Protein 1HFC (pdb70)

CATH classification: 3.40.390.10

Foldseek 3Di:
DADPDQEWEEEEPDDQPLDDPVLLVVLQVVLVVQLVQWFVHHYDYDHDDDTQEYEYEEAADDPDPDGHDAEDDDAKAQADGDPDRQLYIYGHSNYNEDCFDPPDDSSLVSNQRNLRSRPDAADPDVVASRHPDDDDDGDDHGDVVSSVVNCVPGNTD

Secondary structure (DSSP, 8-state):
---S-SEEEEEE----TTS-HHHHHHHHHHHHHHHHTTSS-EEEE-SSS--SEEEEEE-SS-SSS----SSSS--EEE--SSSTTTT-EEEETTSPPBSSSSS-BHHHHHHHHHHHHHT----S-TTSTT-SS----SS----HHHHHHHHHHH---

Sequence (157 aa):
PRWEQTHLTYRIENYTPDLPRADVDHAIEKAFQLWSNVTPLTFTKVSEGQADIMISFVRGDHRDNSPFDGPGGNLAHAFQPGPGIGGDAHFDEDERWTNNFREYNLHRVAAHELGHSLGLSHSTDIGALMYPSYTFSGDVQLAQDDIDGIQAIYGRS

B-factor: mean 12.62, std 9.84, range [0.64, 68.53]

Nearest PDB structures (foldseek):
  2j0t-assembly2_B  TM=1.002E+00  e=1.098E-33  Homo sapiens
  1cge-assembly1_A  TM=1.002E+00  e=1.953E-33  Homo sapiens
  1su3-assembly2_B  TM=1.001E+00  e=1.831E-32  Homo sapiens
  1cgl-assembly1_A  TM=1.000E+00  e=2.687E-31  Homo sapiens
  1fbl-assembly1_A-2  TM=9.991E-01  e=1.417E-30  Sus scrofa

GO terms:
  GO:0004175 endopeptidase activity (F, IDA)
  GO:0031334 positive regulation of protein-containing complex assembly (P, IDA)
  GO:0006508 proteolysis (P, IDA)
  GO:0004222 metalloendopeptidase activity (F, EXP)
  GO:0008270 zinc ion binding (F, TAS)
  GO:0004222 metalloendopeptidase activity (F, TAS)
  GO:0006508 proteolysis (P, TAS)
  GO:0005576 extracellular region (C, TAS)
  GO:0004252 serine-type endopeptidase activity (F, TAS)
  GO:0022617 extracellular matrix disassembly (P, TAS)
  GO:0030574 collagen catabolic process (P, TAS)
  GO:0004222 metalloendopeptidase activity (F, IDA)
  GO:0008233 peptidase activity (F, IDA)
  GO:0071492 cellular response to UV-A (P, IDA)

Structure (mmCIF, N/CA/C/O backbone):
data_1HFC
#
_entry.id   1HFC
#
_cell.length_a   109.210
_cell.length_b   44.570
_cell.length_c   36.280
_cell.angle_alpha   90.00
_cell.angle_beta   90.00
_cell.angle_gamma   90.00
#
_symmetry.space_group_name_H-M   'P 21 21 21'
#
loop_
_entity.id
_entity.type
_entity.pdbx_description
1 polymer 'FIBROBLAST COLLAGENASE'
2 non-polymer 'ZINC ION'
3 non-polymer 'CALCIUM ION'
4 non-polymer 'METHYLAMINO-PHENYLALANYL-LEUCYL-HYDROXAMIC ACID'
5 water water
#
loop_
_atom_site.group_PDB
_atom_site.id
_atom_site.type_symbol
_atom_site.label_atom_id
_atom_site.label_alt_id
_atom_site.label_comp_id
_atom_site.label_asym_id
_atom_site.label_entity_id
_atom_site.label_seq_id
_atom_site.pdbx_PDB_ins_code
_atom_site.Cartn_x
_atom_site.Cartn_y
_atom_site.Cartn_z
_atom_site.occupancy
_atom_site.B_iso_or_equiv
_atom_site.auth_seq_id
_atom_site.auth_comp_id
_atom_site.auth_asym_id
_atom_site.auth_atom_id
_atom_site.pdbx_PDB_model_num
ATOM 1 N N . PRO A 1 7 ? 6.000 20.001 34.620 1.00 26.18 107 PRO A N 1
ATOM 2 C CA . PRO A 1 7 ? 5.798 21.460 34.830 1.00 22.40 107 PRO A CA 1
ATOM 3 C C . PRO A 1 7 ? 5.285 22.015 33.504 1.00 18.88 107 PRO A C 1
ATOM 4 O O . PRO A 1 7 ? 5.754 21.632 32.425 1.00 18.84 107 PRO A O 1
ATOM 8 N N . ARG A 1 8 ? 4.269 22.880 33.624 1.00 12.86 108 ARG A N 1
ATOM 9 C CA . ARG A 1 8 ? 3.675 23.484 32.427 1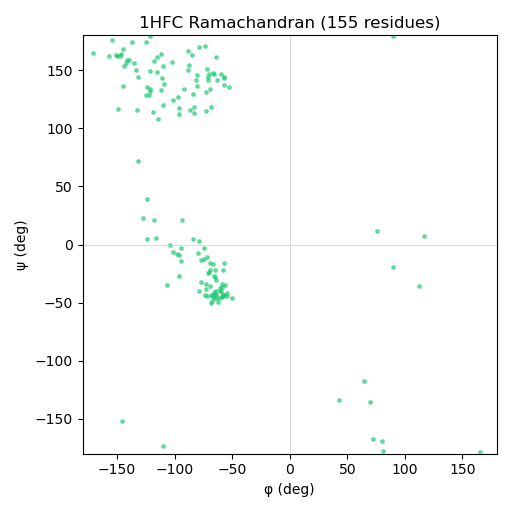.00 9.65 108 ARG A CA 1
ATOM 10 C C . ARG A 1 8 ? 3.013 24.785 32.889 1.00 9.28 108 ARG A C 1
ATOM 11 O O . ARG A 1 8 ? 2.762 25.050 34.085 1.00 12.36 108 ARG A O 1
ATOM 19 N N . TRP A 1 9 ? 2.774 25.607 31.899 1.00 6.50 109 TRP A N 1
ATOM 20 C CA . TRP A 1 9 ? 2.054 26.885 32.119 1.00 7.02 109 TRP A CA 1
ATOM 21 C C . TRP A 1 9 ? 0.511 26.528 32.172 1.00 9.59 109 TRP A C 1
ATOM 22 O O . TRP A 1 9 ? 0.066 25.755 31.315 1.00 11.12 109 TRP A O 1
ATOM 33 N N . GLU A 1 10 ? -0.119 27.163 33.149 1.00 14.74 110 GLU A N 1
ATOM 34 C CA . GLU A 1 10 ? -1.596 26.955 33.271 1.00 18.73 110 GLU A CA 1
ATOM 35 C C . GLU A 1 10 ? -2.303 27.793 32.203 1.00 19.45 110 GLU A C 1
ATOM 36 O O . GLU A 1 10 ? -3.361 27.351 31.710 1.00 22.43 110 GLU A O 1
ATOM 42 N N . GLN A 1 11 ? -1.805 28.948 31.805 1.00 16.69 111 GLN A N 1
ATOM 43 C CA . GLN A 1 11 ? -2.390 29.827 30.800 1.00 16.34 111 GLN A CA 1
ATOM 44 C C . GLN A 1 11 ? -1.930 29.505 29.393 1.00 15.16 111 GLN A C 1
ATOM 45 O O . GLN A 1 11 ? -0.774 28.999 29.333 1.00 16.67 111 GLN A O 1
ATOM 51 N N . THR A 1 12 ? -2.752 29.757 28.404 1.00 10.90 112 THR A N 1
ATOM 52 C CA . THR A 1 12 ? -2.339 29.457 27.012 1.00 13.27 112 THR A CA 1
ATOM 53 C C . THR A 1 12 ? -1.896 30.752 26.318 1.00 11.60 112 THR A C 1
ATOM 54 O O . THR A 1 12 ? -1.394 30.652 25.188 1.00 15.45 112 THR A O 1
ATOM 58 N N . HIS A 1 13 ? -2.067 31.891 26.959 1.00 9.52 113 HIS A N 1
ATOM 59 C CA . HIS A 1 13 ? -1.660 33.173 26.320 1.00 8.77 113 HIS A CA 1
ATOM 60 C C . HIS A 1 13 ? -0.530 33.686 27.182 1.00 9.78 113 HIS A C 1
ATOM 61 O O . HIS A 1 13 ? -0.787 34.095 28.316 1.00 9.31 113 HIS A O 1
ATOM 68 N N . LEU A 1 14 ? 0.699 33.611 26.641 1.00 7.24 114 LEU A N 1
ATOM 69 C CA . LEU A 1 14 ? 1.864 34.035 27.448 1.00 9.39 114 LEU A CA 1
ATOM 70 C C . LEU A 1 14 ? 2.573 35.244 26.885 1.00 5.96 114 LEU A C 1
ATOM 71 O O . LEU A 1 14 ? 2.422 35.505 25.689 1.00 7.54 114 LEU A O 1
ATOM 76 N N . THR A 1 15 ? 3.364 35.909 27.712 1.00 7.67 115 THR A N 1
ATOM 77 C CA . THR A 1 15 ? 4.134 37.057 27.222 1.00 6.10 115 THR A CA 1
ATOM 78 C C . THR A 1 15 ? 5.675 36.766 27.366 1.00 6.07 115 THR A C 1
ATOM 79 O O . THR A 1 15 ? 6.066 35.904 28.152 1.00 5.14 115 THR A O 1
ATOM 83 N N . TYR A 1 16 ? 6.322 37.542 26.533 1.00 5.57 116 TYR A N 1
ATOM 84 C CA . TYR A 1 16 ? 7.806 37.437 26.596 1.00 3.73 116 TYR A CA 1
ATOM 85 C C . TYR A 1 16 ? 8.400 38.815 26.430 1.00 8.21 116 TYR A C 1
ATOM 86 O O . TYR A 1 16 ? 7.731 39.674 25.825 1.00 7.03 116 TYR A O 1
ATOM 95 N N . ARG A 1 17 ? 9.628 38.980 26.879 1.00 5.83 117 ARG A N 1
ATOM 96 C CA . ARG A 1 17 ? 10.308 40.273 26.721 1.00 6.36 117 ARG A CA 1
ATOM 97 C C . ARG A 1 17 ? 11.819 40.006 26.467 1.00 7.87 117 ARG A C 1
ATOM 98 O O . ARG A 1 17 ? 12.297 39.089 27.184 1.00 5.24 117 ARG A O 1
ATOM 106 N N . ILE A 1 18 ? 12.321 40.733 25.529 1.00 7.61 118 ILE A N 1
ATOM 107 C CA . ILE A 1 18 ? 13.799 40.611 25.240 1.00 6.58 118 ILE A CA 1
ATOM 108 C C . ILE A 1 18 ? 14.325 41.745 26.047 1.00 7.46 118 ILE A C 1
ATOM 109 O O . ILE A 1 18 ? 14.144 42.950 25.736 1.00 9.03 118 ILE A O 1
ATOM 114 N N . GLU A 1 19 ? 15.083 41.416 27.116 1.00 6.96 119 GLU A N 1
ATOM 115 C CA . GLU A 1 19 ? 15.663 42.383 28.056 1.00 9.74 119 GLU A CA 1
ATOM 116 C C . GLU A 1 19 ? 16.807 43.161 27.483 1.00 10.94 119 GLU A C 1
ATOM 117 O O . GLU A 1 19 ? 17.001 44.385 27.746 1.00 13.98 119 GLU A O 1
ATOM 123 N N . ASN A 1 20 ? 17.654 42.514 26.692 1.00 10.97 120 ASN A N 1
ATOM 124 C CA . ASN A 1 20 ? 18.841 43.156 26.102 1.00 8.72 120 ASN A CA 1
ATOM 125 C C . ASN A 1 20 ? 19.190 42.398 24.834 1.00 8.78 120 ASN A C 1
ATOM 126 O O . ASN A 1 20 ? 18.583 41.365 24.525 1.00 11.11 120 ASN A O 1
ATOM 131 N N . TYR A 1 21 ? 20.231 42.981 24.162 1.00 8.92 121 TYR A N 1
ATOM 132 C CA . TYR A 1 21 ? 20.599 42.349 22.894 1.00 9.92 121 TYR A CA 1
ATOM 133 C C . TYR A 1 21 ? 22.098 42.124 22.676 1.00 15.74 121 TYR A C 1
ATOM 134 O O . TYR A 1 21 ? 22.855 42.967 23.193 1.00 20.49 121 TYR A O 1
ATOM 143 N N . THR A 1 22 ? 22.416 41.089 21.929 1.00 13.89 122 THR A N 1
ATOM 144 C CA . THR A 1 22 ? 23.867 40.885 21.672 1.00 10.29 122 THR A CA 1
ATOM 145 C C . THR A 1 22 ? 24.233 41.841 20.533 1.00 15.49 122 THR A C 1
ATOM 146 O O . THR A 1 22 ? 23.436 41.982 19.586 1.00 14.22 122 THR A O 1
ATOM 150 N N . PRO A 1 23 ? 25.410 42.431 20.623 1.00 15.29 123 PRO A N 1
ATOM 151 C CA . PRO A 1 23 ? 25.849 43.357 19.558 1.00 13.80 123 PRO A CA 1
ATOM 152 C C . PRO A 1 23 ? 26.262 42.621 18.318 1.00 13.87 123 PRO A C 1
ATOM 153 O O . PRO A 1 23 ? 26.611 43.264 17.316 1.00 17.05 123 PRO A O 1
ATOM 157 N N . ASP A 1 24 ? 26.268 41.274 18.275 1.00 10.55 124 ASP A N 1
ATOM 158 C CA . ASP A 1 24 ? 26.703 40.493 17.124 1.00 10.49 124 ASP A CA 1
ATOM 159 C C . ASP A 1 24 ? 25.781 40.577 15.914 1.00 11.72 124 ASP A C 1
ATOM 160 O O . ASP A 1 24 ? 26.208 40.257 14.784 1.00 12.22 124 ASP A O 1
ATOM 165 N N . LEU A 1 25 ? 24.544 40.931 16.151 1.00 10.27 125 LEU A N 1
ATOM 166 C CA . LEU A 1 25 ? 23.537 41.008 15.102 1.00 11.89 125 LEU A CA 1
ATOM 167 C C . LEU A 1 25 ? 22.727 42.297 15.254 1.00 13.09 125 LEU A C 1
ATOM 168 O O . LEU A 1 25 ? 22.624 42.798 16.388 1.00 13.90 125 LEU A O 1
ATOM 173 N N . PRO A 1 26 ? 22.106 42.799 14.193 1.00 14.10 126 PRO A N 1
ATOM 174 C CA . PRO A 1 26 ? 21.271 44.014 14.260 1.00 13.96 126 PRO A CA 1
ATOM 175 C C . PRO A 1 26 ? 20.064 43.620 15.134 1.00 14.06 126 PRO A C 1
ATOM 176 O O . PRO A 1 26 ? 19.645 42.427 15.128 1.00 14.16 126 PRO A O 1
ATOM 180 N N . ARG A 1 27 ? 19.520 44.522 15.881 1.00 12.78 127 ARG A N 1
ATOM 181 C CA . ARG A 1 27 ? 18.367 44.304 16.770 1.00 13.72 127 ARG A CA 1
ATOM 182 C C . ARG A 1 27 ? 17.230 43.614 16.058 1.00 13.24 127 ARG A C 1
ATOM 183 O O . ARG A 1 27 ? 16.667 42.621 16.624 1.00 13.62 127 ARG A O 1
ATOM 191 N N . ALA A 1 28 ? 16.884 44.068 14.851 1.00 12.71 128 ALA A N 1
ATOM 192 C CA . ALA A 1 28 ? 15.807 43.403 14.119 1.00 13.01 128 ALA A CA 1
ATOM 193 C C . ALA A 1 28 ? 16.045 41.904 13.912 1.00 12.69 128 ALA A C 1
ATOM 194 O O . ALA A 1 28 ? 15.067 41.106 13.916 1.00 15.92 128 ALA A O 1
ATOM 196 N N . ASP A 1 29 ? 17.296 41.485 13.709 1.00 11.01 129 ASP A N 1
ATOM 197 C CA . ASP A 1 29 ? 17.640 40.066 13.497 1.00 11.24 129 ASP A CA 1
ATOM 198 C C . ASP A 1 29 ? 17.432 39.256 14.795 1.00 9.00 129 ASP A C 1
ATOM 199 O O . ASP A 1 29 ? 16.976 38.097 14.654 1.00 10.63 129 ASP A O 1
ATOM 204 N N . VAL A 1 30 ? 17.712 39.874 15.910 1.00 8.10 130 VAL A N 1
ATOM 205 C CA . VAL A 1 30 ? 17.497 39.206 17.214 1.00 6.69 130 VAL A CA 1
ATOM 206 C C . VAL A 1 30 ? 15.972 39.064 17.406 1.00 6.98 130 VAL A C 1
ATOM 207 O O . VAL A 1 30 ? 15.536 37.968 17.741 1.00 8.47 130 VAL A O 1
ATOM 211 N N . ASP A 1 31 ? 15.276 40.191 17.208 1.00 7.54 131 ASP A N 1
ATOM 212 C CA . ASP A 1 31 ? 13.805 40.058 17.400 1.00 7.88 131 ASP A CA 1
ATOM 213 C C . ASP A 1 31 ? 13.234 38.991 16.485 1.00 9.06 131 ASP A C 1
ATOM 214 O O . ASP A 1 31 ? 12.358 38.212 16.920 1.00 9.42 131 ASP A O 1
ATOM 219 N N . HIS A 1 32 ? 13.658 38.961 15.225 1.00 7.71 132 HIS A N 1
ATOM 220 C CA . HIS A 1 32 ? 13.138 37.996 14.254 1.00 11.30 132 HIS A CA 1
ATOM 221 C C . HIS A 1 32 ? 13.400 36.555 14.614 1.00 10.02 132 HIS A C 1
ATOM 222 O O . HIS A 1 32 ? 12.541 35.632 14.590 1.00 11.21 132 HIS A O 1
ATOM 229 N N . ALA A 1 33 ? 14.647 36.337 15.014 1.00 9.02 133 ALA A N 1
ATOM 230 C CA . ALA A 1 33 ? 15.060 34.988 15.437 1.00 8.34 133 ALA A CA 1
ATOM 231 C C . ALA A 1 33 ? 14.214 34.498 16.628 1.00 6.23 133 ALA A C 1
ATOM 232 O O . ALA A 1 33 ? 13.896 33.297 16.639 1.00 7.12 133 ALA A O 1
ATOM 234 N N . ILE A 1 34 ? 13.925 35.375 17.551 1.00 7.62 134 ILE A N 1
ATOM 235 C CA . ILE A 1 34 ? 13.115 34.993 18.704 1.00 7.52 134 ILE A CA 1
ATOM 236 C C . ILE A 1 34 ? 11.617 34.806 18.389 1.00 7.84 134 ILE A C 1
ATOM 237 O O . ILE A 1 34 ? 11.030 33.822 18.802 1.00 6.10 134 ILE A O 1
ATOM 242 N N . GLU A 1 35 ? 11.157 35.770 17.609 1.00 7.13 135 GLU A N 1
ATOM 243 C CA . GLU A 1 35 ? 9.683 35.659 17.252 1.00 7.71 135 GLU A CA 1
ATOM 244 C C . GLU A 1 35 ? 9.525 34.399 16.429 1.00 7.80 135 GLU A C 1
ATOM 245 O O . GLU A 1 35 ? 8.521 33.661 16.680 1.00 10.60 135 GLU A O 1
ATOM 251 N N . LYS A 1 36 ? 10.410 34.065 15.448 1.00 5.41 136 LYS A N 1
ATOM 252 C CA . LYS A 1 36 ? 10.183 32.800 14.708 1.00 5.76 136 LYS A CA 1
ATOM 253 C C . LYS A 1 36 ? 10.305 31.538 15.524 1.00 7.38 136 LYS A C 1
ATOM 254 O O . LYS A 1 36 ? 9.713 30.518 15.208 1.00 8.92 136 LYS A O 1
ATOM 260 N N . ALA A 1 37 ? 11.120 31.588 16.584 1.00 6.80 137 ALA A N 1
ATOM 261 C CA . ALA A 1 37 ? 11.310 30.413 17.441 1.00 6.67 137 ALA A CA 1
ATOM 262 C C . ALA A 1 37 ? 9.979 30.186 18.159 1.00 7.80 137 ALA A C 1
ATOM 263 O O . ALA A 1 37 ? 9.503 29.042 18.313 1.00 7.28 137 ALA A O 1
ATOM 265 N N . PHE A 1 38 ? 9.352 31.230 18.648 1.00 6.72 138 PHE A N 1
ATOM 266 C CA . PHE A 1 38 ? 8.035 31.079 19.350 1.00 7.44 138 PHE A CA 1
ATOM 267 C C . PHE A 1 38 ? 6.999 30.562 18.332 1.00 7.18 138 PHE A C 1
ATOM 268 O O . PHE A 1 38 ? 6.207 29.711 18.797 1.00 9.43 138 PHE A O 1
ATOM 276 N N . GLN A 1 39 ? 7.101 31.105 17.111 1.00 7.64 139 GLN A N 1
ATOM 277 C CA . GLN A 1 39 ? 6.116 30.659 16.095 1.00 7.74 139 GLN A CA 1
ATOM 278 C C . GLN A 1 39 ? 6.174 29.189 15.861 1.00 8.89 139 GLN A C 1
ATOM 279 O O . GLN A 1 39 ? 5.144 28.547 15.608 1.00 11.88 139 GLN A O 1
ATOM 285 N N . LEU A 1 40 ? 7.349 28.551 15.932 1.00 6.98 140 LEU A N 1
ATOM 286 C CA . LEU A 1 40 ? 7.471 27.117 15.705 1.00 7.72 140 LEU A CA 1
ATOM 287 C C . LEU A 1 40 ? 6.583 26.337 16.676 1.00 9.61 140 LEU A C 1
ATOM 288 O O . LEU A 1 40 ? 5.915 25.381 16.281 1.00 9.23 140 LEU A O 1
ATOM 293 N N . TRP A 1 41 ? 6.595 26.738 17.917 1.00 7.23 141 TRP A N 1
ATOM 294 C CA . TRP A 1 41 ? 5.831 26.068 18.971 1.00 6.03 141 TRP A CA 1
ATOM 295 C C . TRP A 1 41 ? 4.356 26.483 18.907 1.00 7.20 141 TRP A C 1
ATOM 296 O O . TRP A 1 41 ? 3.559 25.547 19.196 1.00 9.61 141 TRP A O 1
ATOM 307 N N . SER A 1 42 ? 4.108 27.745 18.654 1.00 9.03 142 SER A N 1
ATOM 308 C CA . SER A 1 42 ? 2.652 28.078 18.596 1.00 11.00 142 SER A CA 1
ATOM 309 C C . SER A 1 42 ? 2.055 27.456 17.354 1.00 11.24 142 SER A C 1
ATOM 310 O O . SER A 1 42 ? 0.802 27.241 17.436 1.00 12.38 142 SER A O 1
ATOM 313 N N . ASN A 1 43 ? 2.682 27.115 16.247 1.00 9.40 143 ASN A N 1
ATOM 314 C CA . ASN A 1 43 ? 2.004 26.515 15.083 1.00 9.68 143 ASN A CA 1
ATOM 315 C C . ASN A 1 43 ? 1.443 25.142 15.456 1.00 11.70 143 ASN A C 1
ATOM 316 O O . ASN A 1 43 ? 0.499 24.783 14.689 1.00 15.26 143 ASN A O 1
ATOM 321 N N . VAL A 1 44 ? 1.815 24.362 16.432 1.00 8.20 144 VAL A N 1
ATOM 322 C CA . VAL A 1 44 ? 1.280 23.019 16.691 1.00 10.19 144 VAL A CA 1
ATOM 323 C C . VAL A 1 44 ? 0.534 22.895 18.024 1.00 8.25 144 VAL A C 1
ATOM 324 O O . VAL A 1 44 ? 0.205 21.729 18.311 1.00 10.79 144 VAL A O 1
ATOM 328 N N . THR A 1 45 ? 0.377 24.041 18.681 1.00 9.56 145 THR A N 1
ATOM 329 C CA . THR A 1 45 ? -0.354 23.941 19.981 1.00 9.78 145 THR A CA 1
ATOM 330 C C . THR A 1 45 ? -1.309 25.131 20.015 1.00 8.62 145 THR A C 1
ATOM 331 O O . THR A 1 45 ? -1.270 26.009 19.122 1.00 7.39 145 THR A O 1
ATOM 335 N N . PRO A 1 46 ? -2.137 25.131 21.051 1.00 8.06 146 PRO A N 1
ATOM 336 C CA . PRO A 1 46 ? -3.039 26.262 21.255 1.00 8.67 146 PRO A CA 1
ATOM 337 C C . PRO A 1 46 ? -2.352 27.475 21.885 1.00 12.35 146 PRO A C 1
ATOM 338 O O . PRO A 1 46 ? -2.993 28.502 22.169 1.00 13.13 146 PRO A O 1
ATOM 342 N N . LEU A 1 47 ? -1.035 27.467 22.140 1.00 9.12 147 LEU A N 1
ATOM 343 C CA . LEU A 1 47 ? -0.358 28.617 22.746 1.00 8.70 147 LEU A CA 1
ATOM 344 C C . LEU A 1 47 ? -0.242 29.833 21.854 1.00 5.81 147 LEU A C 1
ATOM 345 O O . LEU A 1 47 ? -0.072 29.772 20.628 1.00 10.71 147 LEU A O 1
ATOM 350 N N . THR A 1 48 ? -0.316 30.974 22.531 1.00 6.62 148 THR A N 1
ATOM 351 C CA . THR A 1 48 ? -0.156 32.256 21.782 1.00 9.85 148 THR A CA 1
ATOM 352 C C . THR A 1 48 ? 0.864 33.054 22.630 1.00 8.63 148 THR A C 1
ATOM 353 O O . THR A 1 48 ? 0.866 32.953 23.858 1.00 9.38 148 THR A O 1
ATOM 357 N N . PHE A 1 49 ? 1.674 33.760 21.883 1.00 9.88 149 PHE A N 1
ATOM 358 C CA . PHE A 1 49 ? 2.714 34.593 22.531 1.00 9.54 149 PHE A CA 1
ATOM 359 C C . PHE A 1 49 ? 2.669 36.075 22.161 1.00 11.28 149 PHE A C 1
ATOM 360 O O . PHE A 1 49 ? 2.574 36.351 20.967 1.00 15.10 149 PHE A O 1
ATOM 368 N N . THR A 1 50 ? 2.799 36.913 23.163 1.00 8.23 150 THR A N 1
ATOM 369 C CA . THR A 1 50 ? 2.777 38.364 22.967 1.00 8.61 150 THR A CA 1
ATOM 370 C C . THR A 1 50 ? 4.092 38.960 23.507 1.00 4.62 150 THR A C 1
ATOM 371 O O . THR A 1 50 ? 4.368 38.794 24.657 1.00 7.07 150 THR A O 1
ATOM 375 N N . LYS A 1 51 ? 4.717 39.735 22.674 1.00 6.31 151 LYS A N 1
ATOM 376 C CA . LYS A 1 51 ? 5.943 40.413 23.082 1.00 7.59 151 LYS A CA 1
ATOM 377 C C . LYS A 1 51 ? 5.589 41.703 23.809 1.00 9.24 151 LYS A C 1
ATOM 378 O O . LYS A 1 51 ? 4.718 42.457 23.252 1.00 11.92 151 LYS A O 1
ATOM 384 N N . VAL A 1 52 ? 6.121 41.964 24.954 1.00 5.43 152 VAL A N 1
ATOM 385 C CA . VAL A 1 52 ? 5.884 43.207 25.690 1.00 7.92 152 VAL A CA 1
ATOM 386 C C . VAL A 1 52 ? 7.246 43.901 25.725 1.00 11.89 152 VAL A C 1
ATOM 387 O O . VAL A 1 52 ? 8.316 43.284 25.742 1.00 13.98 152 VAL A O 1
ATOM 391 N N . SER A 1 53 ? 7.161 45.245 25.729 1.00 16.93 153 SER A N 1
ATOM 392 C CA . SER A 1 53 ? 8.367 46.091 25.753 1.00 19.80 153 SER A CA 1
ATOM 393 C C . SER A 1 53 ? 8.801 46.535 27.123 1.00 17.81 153 SER A C 1
ATOM 394 O O . SER A 1 53 ? 9.960 47.015 27.321 1.00 16.99 153 SER A O 1
ATOM 397 N N . GLU A 1 54 ? 7.948 46.381 28.118 1.00 14.98 154 GLU A N 1
ATOM 398 C CA . GLU A 1 54 ? 8.258 46.762 29.479 1.00 12.70 154 GLU A CA 1
ATOM 399 C C . GLU A 1 54 ? 7.523 45.900 30.468 1.00 13.44 154 GLU A C 1
ATOM 400 O O . GLU A 1 54 ? 6.584 45.229 30.018 1.00 15.26 154 GLU A O 1
ATOM 406 N N . GLY A 1 55 ? 7.978 45.928 31.690 1.00 11.14 155 GLY A N 1
ATOM 407 C CA . GLY A 1 55 ? 7.270 45.124 32.698 1.00 14.06 155 GLY A CA 1
ATOM 408 C C . GLY A 1 55 ? 7.842 43.721 32.786 1.00 11.06 155 GLY A C 1
ATOM 409 O O . GLY A 1 55 ? 8.815 43.390 32.036 1.00 14.40 155 GLY A O 1
ATOM 410 N N . GLN A 1 56 ? 7.286 42.939 33.648 1.00 11.49 156 GLN A N 1
ATOM 411 C CA . GLN A 1 56 ? 7.701 41.534 33.866 1.00 10.86 156 GLN A CA 1
ATOM 412 C C . GLN A 1 56 ? 6.845 40.710 32.957 1.00 12.20 156 GLN A C 1
ATOM 413 O O . GLN A 1 56 ? 5.604 40.841 32.850 1.00 11.15 156 GLN A O 1
ATOM 419 N N . ALA A 1 57 ? 7.384 39.774 32.220 1.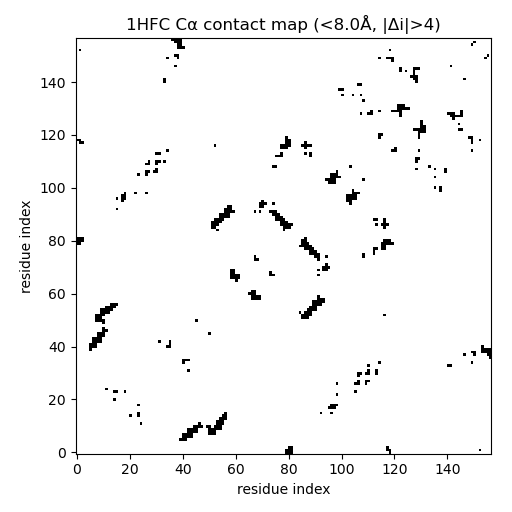00 6.70 157 ALA A N 1
ATOM 420 C CA . ALA A 1 57 ? 6.819 38.863 31.273 1.00 7.51 157 ALA A CA 1
ATOM 421 C C . ALA A 1 57 ? 6.899 37.441 31.805 1.00 8.56 157 ALA A C 1
ATOM 422 O O . ALA A 1 57 ? 7.698 37.184 32.732 1.00 10.00 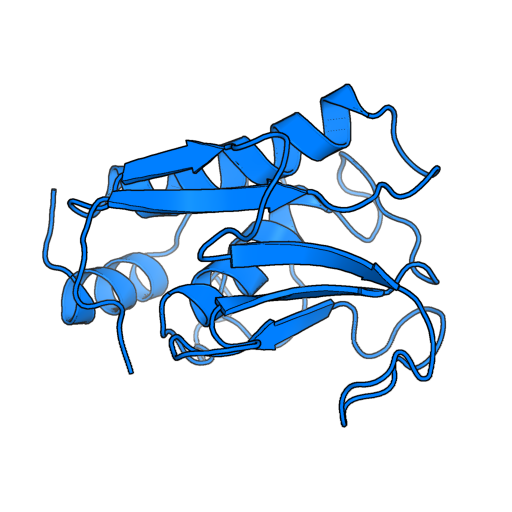157 ALA A O 1
ATOM 424 N N . ASP A 1 58 ? 6.133 36.553 31.204 1.00 4.69 158 ASP A N 1
ATOM 425 C CA . ASP A 1 58 ? 6.178 35.141 31.619 1.00 6.91 158 ASP A CA 1
ATOM 426 C C . ASP A 1 58 ? 7.603 34.614 31.264 1.00 8.04 158 ASP A C 1
ATOM 427 O O . ASP A 1 58 ? 8.099 33.870 32.106 1.00 8.67 158 ASP A O 1
ATOM 432 N N . ILE A 1 59 ? 8.082 34.949 30.101 1.00 7.48 159 ILE A N 1
ATOM 433 C CA . ILE A 1 59 ? 9.412 34.467 29.630 1.00 4.86 159 ILE A CA 1
ATOM 434 C C . ILE A 1 59 ? 10.294 35.706 29.402 1.00 4.79 159 ILE A C 1
ATOM 435 O O . ILE A 1 59 ? 10.033 36.458 28.436 1.00 6.08 159 ILE A O 1
ATOM 440 N N . MET A 1 60 ? 11.359 35.806 30.246 1.00 6.15 160 MET A N 1
ATOM 441 C CA . MET A 1 60 ? 12.313 36.951 30.070 1.00 4.48 160 MET A CA 1
ATOM 442 C C . MET A 1 60 ? 13.576 36.437 29.337 1.00 4.56 160 MET A C 1
ATOM 443 O O . MET A 1 60 ? 14.082 35.412 29.815 1.00 6.64 160 MET A O 1
ATOM 448 N N . ILE A 1 61 ? 13.940 37.030 28.238 1.00 5.04 161 ILE A N 1
ATOM 449 C CA . ILE A 1 61 ? 15.157 36.525 27.542 1.00 5.24 161 ILE A CA 1
ATOM 450 C C . ILE A 1 61 ? 16.252 37.567 27.710 1.00 7.63 161 ILE A C 1
ATOM 451 O O . ILE A 1 61 ? 16.030 38.792 27.556 1.00 6.92 161 ILE A O 1
ATOM 456 N N . SER A 1 62 ? 17.489 37.103 27.980 1.00 6.25 162 SER A N 1
ATOM 457 C CA . SER A 1 62 ? 18.620 38.068 28.096 1.00 7.46 162 SER A CA 1
ATOM 458 C C . SER A 1 62 ? 19.889 37.399 27.605 1.00 5.77 162 SER A C 1
ATOM 459 O O . SER A 1 62 ? 19.949 36.143 27.466 1.00 5.79 162 SER A O 1
ATOM 462 N N . PHE A 1 63 ? 20.881 38.199 27.300 1.00 5.47 163 PHE A N 1
ATOM 463 C CA . PHE A 1 63 ? 22.221 37.821 26.805 1.00 5.51 163 PHE A CA 1
ATOM 464 C C . PHE A 1 63 ? 23.115 38.168 28.007 1.00 6.34 163 PHE A C 1
ATOM 465 O O . PHE A 1 63 ? 23.155 39.362 28.400 1.00 8.74 163 PHE A O 1
ATOM 473 N N . VAL A 1 64 ? 23.810 37.221 28.570 1.00 4.48 164 VAL A N 1
ATOM 474 C CA . VAL A 1 64 ? 24.616 37.453 29.763 1.00 7.56 164 VAL A CA 1
ATOM 475 C C . VAL A 1 64 ? 25.870 36.611 29.687 1.00 6.20 164 VAL A C 1
ATOM 476 O O . VAL A 1 64 ? 25.906 35.689 28.880 1.00 7.18 164 VAL A O 1
ATOM 480 N N . ARG A 1 65 ? 26.811 36.889 30.565 1.00 7.34 165 ARG A N 1
ATOM 481 C CA . ARG A 1 65 ? 28.076 36.103 30.513 1.00 8.50 165 ARG A CA 1
ATOM 482 C C . ARG A 1 65 ? 28.502 35.804 31.943 1.00 7.81 165 ARG A C 1
ATOM 483 O O . ARG A 1 65 ? 28.102 36.408 32.926 1.00 9.33 165 ARG A O 1
ATOM 491 N N . GLY A 1 66 ? 29.304 34.774 31.949 1.00 5.91 166 GLY A N 1
ATOM 492 C CA . GLY A 1 66 ? 29.897 34.277 33.215 1.00 6.57 166 GLY A CA 1
ATOM 493 C C . GLY A 1 66 ? 28.999 34.195 34.388 1.00 8.30 166 GLY A C 1
ATOM 494 O O . GLY A 1 66 ? 27.881 33.636 34.142 1.00 7.23 166 GLY A O 1
ATOM 495 N N . ASP A 1 67 ? 29.193 34.585 35.620 1.00 6.51 167 ASP A N 1
ATOM 496 C CA . ASP A 1 67 ? 28.255 34.471 36.735 1.00 8.68 167 ASP A CA 1
ATOM 497 C C . ASP A 1 67 ? 27.354 35.685 36.592 1.00 7.57 167 ASP A C 1
ATOM 498 O O . ASP A 1 67 ? 27.680 36.864 36.613 1.00 10.06 167 ASP A O 1
ATOM 503 N N . HIS A 1 68 ? 26.061 35.360 36.383 1.00 7.66 168 HIS A N 1
ATOM 504 C CA . HIS A 1 68 ? 25.030 36.359 36.162 1.00 5.81 168 HIS A CA 1
ATOM 505 C C . HIS A 1 68 ? 23.863 36.291 37.125 1.00 11.81 168 HIS A C 1
ATOM 506 O O . HIS A 1 68 ? 22.718 36.451 36.660 1.00 13.98 168 HIS A O 1
ATOM 513 N N . ARG A 1 69 ? 24.157 36.028 38.357 1.00 12.42 169 ARG A N 1
ATOM 514 C CA . ARG A 1 69 ? 23.121 36.010 39.403 1.00 14.16 169 ARG A CA 1
ATOM 515 C C . ARG A 1 69 ? 22.213 34.834 39.448 1.00 15.51 169 ARG A C 1
ATOM 516 O O . ARG A 1 69 ? 21.210 34.940 40.187 1.00 22.20 169 ARG A O 1
ATOM 524 N N . ASP A 1 70 ? 22.406 33.744 38.782 1.00 9.71 170 ASP A N 1
ATOM 525 C CA . ASP A 1 70 ? 21.610 32.530 38.865 1.00 8.80 170 ASP A CA 1
ATOM 526 C C . ASP A 1 70 ? 22.638 31.440 39.284 1.00 8.84 170 ASP A C 1
ATOM 527 O O . ASP A 1 70 ? 23.835 31.813 39.464 1.00 8.55 170 ASP A O 1
ATOM 532 N N . ASN A 1 71 ? 22.214 30.251 39.455 1.00 8.22 171 ASN A N 1
ATOM 533 C CA . ASN A 1 71 ? 23.155 29.209 39.922 1.00 8.09 171 ASN A CA 1
ATOM 534 C C . ASN A 1 71 ? 23.785 28.425 38.816 1.00 8.17 171 ASN A C 1
ATOM 535 O O . ASN A 1 71 ? 24.245 27.278 39.058 1.00 11.73 171 ASN A O 1
ATOM 540 N N . SER A 1 72 ? 23.759 29.043 37.631 1.00 8.61 172 SER A N 1
ATOM 541 C CA . SER A 1 72 ? 24.370 28.377 36.490 1.00 8.84 172 SER A CA 1
ATOM 542 C C . SER A 1 72 ? 25.279 29.324 35.742 1.00 8.68 172 SER A C 1
ATOM 543 O O . SER A 1 72 ? 24.893 29.697 34.607 1.00 7.09 172 SER A O 1
ATOM 546 N N . PRO A 1 73 ? 26.423 29.675 36.300 1.00 7.07 173 PRO A N 1
ATOM 547 C CA . PRO A 1 73 ? 27.320 30.562 35.534 1.00 7.41 173 PRO A CA 1
ATOM 548 C C . PRO A 1 73 ? 27.712 30.008 34.160 1.00 6.45 173 PRO A C 1
ATOM 549 O O . PRO A 1 73 ? 27.877 28.777 34.015 1.00 7.34 173 PRO A O 1
ATOM 553 N N . PHE A 1 74 ? 27.825 30.936 33.226 1.00 5.83 174 PHE A N 1
ATOM 554 C CA . PHE A 1 74 ? 28.250 30.634 31.861 1.00 6.23 174 PHE A CA 1
ATOM 555 C C . PHE A 1 74 ? 29.780 30.367 31.997 1.00 9.47 174 PHE A C 1
ATOM 556 O O . PHE A 1 74 ?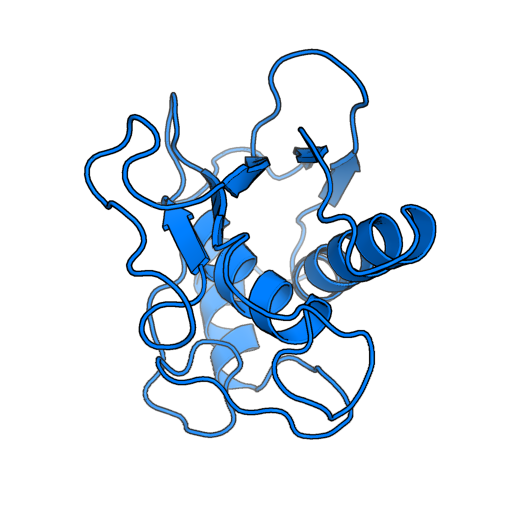 30.473 30.604 32.997 1.00 10.78 174 PHE A O 1
ATOM 564 N N . ASP A 1 75 ? 30.274 29.878 30.869 1.00 6.61 175 ASP A N 1
ATOM 565 C CA . ASP A 1 75 ? 31.682 29.364 30.766 1.00 8.36 175 ASP A CA 1
ATOM 566 C C . ASP A 1 75 ? 32.524 29.925 29.658 1.00 6.88 175 ASP A C 1
ATOM 567 O O . ASP A 1 75 ? 33.566 29.249 29.273 1.00 11.74 175 ASP A O 1
ATOM 572 N N . GLY A 1 76 ? 32.238 31.067 29.134 1.00 7.81 176 GLY A N 1
ATOM 573 C CA . GLY A 1 76 ? 33.056 31.675 28.044 1.00 9.06 176 GLY A CA 1
ATOM 574 C C . GLY A 1 76 ? 32.667 31.026 26.753 1.00 8.82 176 GLY A C 1
ATOM 575 O O . GLY A 1 76 ? 31.692 30.226 26.532 1.00 8.75 176 GLY A O 1
ATOM 576 N N . PRO A 1 77 ? 33.423 31.270 25.695 1.00 9.12 177 PRO A N 1
ATOM 577 C CA . PRO A 1 77 ? 33.182 30.731 24.338 1.00 8.76 177 PRO A CA 1
ATOM 578 C C . PRO A 1 77 ? 33.123 29.231 24.311 1.00 10.34 177 PRO A C 1
ATOM 579 O O . PRO A 1 77 ? 33.945 28.503 24.957 1.00 14.48 177 PRO A O 1
ATOM 583 N N . GLY A 1 78 ? 32.153 28.691 23.570 1.00 10.31 178 GLY A N 1
ATOM 584 C CA . GLY A 1 78 ? 31.920 27.248 23.435 1.00 10.75 178 GLY A CA 1
ATOM 585 C C . GLY A 1 78 ? 31.336 26.632 24.685 1.00 9.34 178 GLY A C 1
ATOM 586 O O . GLY A 1 78 ? 30.877 27.284 25.602 1.00 8.85 178 GLY A O 1
ATOM 587 N N . GLY A 1 79 ? 31.292 25.285 24.856 1.00 9.06 179 GLY A N 1
ATOM 588 C CA . GLY A 1 79 ? 30.721 24.652 26.027 1.00 9.75 179 GLY A CA 1
ATOM 589 C C . GLY A 1 79 ? 29.167 24.905 25.901 1.00 6.45 179 GLY A C 1
ATOM 590 O O . GLY A 1 79 ? 28.570 24.805 24.834 1.00 9.22 179 GLY A O 1
ATOM 591 N N . ASN A 1 80 ? 28.693 25.273 27.061 1.00 8.08 180 ASN A N 1
ATOM 592 C CA . ASN A 1 80 ? 27.238 25.537 27.166 1.00 8.52 180 ASN A CA 1
ATOM 593 C C . ASN A 1 80 ? 26.967 26.854 26.441 1.00 8.29 180 ASN A C 1
ATOM 594 O O . ASN A 1 80 ? 27.618 27.908 26.639 1.00 8.21 180 ASN A O 1
ATOM 599 N N . LEU A 1 81 ? 25.958 26.804 25.580 1.00 3.86 181 LEU A N 1
ATOM 600 C CA . LEU A 1 81 ? 25.639 28.027 24.858 1.00 3.66 181 LEU A CA 1
ATOM 601 C C . LEU A 1 81 ? 24.527 28.906 25.405 1.00 3.04 181 LEU A C 1
ATOM 602 O O . LEU A 1 81 ? 24.505 30.121 25.146 1.00 4.51 181 LEU A O 1
ATOM 607 N N . ALA A 1 82 ? 23.620 28.249 26.104 1.00 4.71 182 ALA A N 1
ATOM 608 C CA . ALA A 1 82 ? 22.415 28.961 26.647 1.00 3.87 182 ALA A CA 1
ATOM 609 C C . ALA A 1 82 ? 21.748 27.953 27.568 1.00 3.55 182 ALA A C 1
ATOM 610 O O . ALA A 1 82 ? 22.011 26.745 27.581 1.00 3.00 182 ALA A O 1
ATOM 612 N N . HIS A 1 83 ? 20.846 28.477 28.405 1.00 2.65 183 HIS A N 1
ATOM 613 C CA . HIS A 1 83 ? 20.047 27.596 29.314 1.00 1.90 183 HIS A CA 1
ATOM 614 C C . HIS A 1 83 ? 18.703 28.239 29.569 1.00 3.45 183 HIS A C 1
ATOM 615 O O . HIS A 1 83 ? 18.539 29.460 29.341 1.00 5.03 183 HIS A O 1
ATOM 622 N N . ALA A 1 84 ? 17.755 27.435 30.050 1.00 3.56 184 ALA A N 1
ATOM 623 C CA . ALA A 1 84 ? 16.401 28.051 30.290 1.00 1.33 184 ALA A CA 1
ATOM 624 C C . ALA A 1 84 ? 15.822 27.317 31.517 1.00 4.41 184 ALA A C 1
ATOM 625 O O . ALA A 1 84 ? 16.222 26.180 31.816 1.00 7.80 184 ALA A O 1
ATOM 627 N N . PHE A 1 85 ? 14.780 28.030 32.025 1.00 6.10 185 PHE A N 1
ATOM 628 C CA . PHE A 1 85 ? 14.153 27.415 33.238 1.00 4.65 185 PHE A CA 1
ATOM 629 C C . PHE A 1 85 ? 12.736 26.885 32.940 1.00 7.15 185 PHE A C 1
ATOM 630 O O . PHE A 1 85 ? 12.084 27.583 32.197 1.00 7.26 185 PHE A O 1
ATOM 638 N N . GLN A 1 86 ? 12.357 25.775 33.519 1.00 8.46 186 GLN A N 1
ATOM 639 C CA . GLN A 1 86 ? 11.004 25.207 33.289 1.00 8.56 186 GLN A CA 1
ATOM 640 C C . GLN A 1 86 ? 9.968 26.195 33.839 1.00 10.62 186 GLN A C 1
ATOM 641 O O . GLN A 1 86 ? 10.262 27.077 34.674 1.00 9.59 186 GLN A O 1
ATOM 647 N N . PRO A 1 87 ? 8.730 25.999 33.360 1.00 9.70 187 PRO A N 1
ATOM 648 C CA . PRO A 1 87 ? 7.667 26.915 33.826 1.00 10.73 187 PRO A CA 1
ATOM 649 C C . PRO A 1 87 ? 7.513 26.928 35.353 1.00 11.84 187 PRO A C 1
ATOM 650 O O . PRO A 1 87 ? 7.698 25.922 36.046 1.00 13.84 187 PRO A O 1
ATOM 654 N N . GLY A 1 88 ? 7.228 28.146 35.795 1.00 15.61 188 GLY A N 1
ATOM 655 C CA . GLY A 1 88 ? 7.077 28.347 37.247 1.00 17.08 188 GLY A CA 1
ATOM 656 C C . GLY A 1 88 ? 7.125 29.843 37.477 1.00 19.12 188 GLY A C 1
ATOM 657 O O . GLY A 1 88 ? 7.226 30.719 36.600 1.00 18.22 188 GLY A O 1
ATOM 658 N N . PRO A 1 89 ? 7.018 30.146 38.787 1.00 22.87 189 PRO A N 1
ATOM 659 C CA . PRO A 1 89 ? 7.057 31.576 39.189 1.00 22.78 189 PRO A CA 1
ATOM 660 C C . PRO A 1 89 ? 8.515 32.056 39.183 1.00 22.63 189 PRO A C 1
ATOM 661 O O . PRO A 1 89 ? 9.430 31.228 39.037 1.00 19.95 189 PRO A O 1
ATOM 665 N N . GLY A 1 90 ? 8.665 33.356 39.327 1.00 20.10 190 GLY A N 1
ATOM 666 C CA . GLY A 1 90 ? 9.995 33.989 39.369 1.00 18.46 190 GLY A CA 1
ATOM 667 C C . GLY A 1 90 ? 10.784 33.862 38.063 1.00 12.76 190 GLY A C 1
ATOM 668 O O . GLY A 1 90 ? 10.277 34.412 37.091 1.00 17.61 190 GLY A O 1
ATOM 669 N N . ILE A 1 91 ? 11.907 33.176 38.197 1.00 17.19 191 ILE A N 1
ATOM 670 C CA . ILE A 1 91 ? 12.751 33.002 36.999 1.00 13.32 191 ILE A CA 1
ATOM 671 C C . ILE A 1 91 ? 12.193 31.893 36.137 1.00 10.64 191 ILE A C 1
ATOM 672 O O . ILE A 1 91 ? 12.671 31.758 35.010 1.00 9.23 191 ILE A O 1
ATOM 677 N N . GLY A 1 92 ? 11.185 31.114 36.510 1.00 12.82 192 GLY A N 1
ATOM 678 C CA . GLY A 1 92 ? 10.635 30.042 35.662 1.00 9.23 192 GLY A CA 1
ATOM 679 C C . GLY A 1 92 ? 10.279 30.605 34.312 1.00 5.02 192 GLY A C 1
ATOM 680 O O . GLY A 1 92 ? 9.678 31.709 34.224 1.0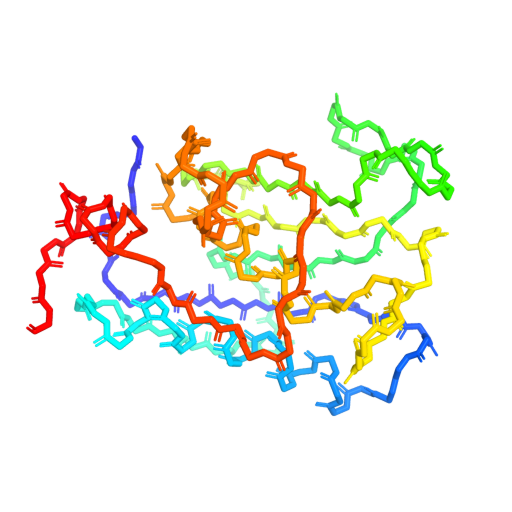0 9.86 192 GLY A O 1
ATOM 681 N N . GLY A 1 93 ? 10.651 29.868 33.244 1.00 5.92 193 GLY A N 1
ATOM 682 C CA . GLY A 1 93 ? 10.419 30.239 31.872 1.00 6.49 193 GLY A CA 1
ATOM 683 C C . GLY A 1 93 ? 11.569 31.082 31.252 1.00 5.89 193 GLY A C 1
ATOM 684 O O . GLY A 1 93 ? 11.538 31.197 30.026 1.00 6.46 193 GLY A O 1
ATOM 685 N N . ASP A 1 94 ? 12.400 31.696 32.040 1.00 5.24 194 ASP A N 1
ATOM 686 C CA . ASP A 1 94 ? 13.435 32.578 31.506 1.00 4.35 194 ASP A CA 1
ATOM 687 C C . ASP A 1 94 ? 14.481 31.833 30.664 1.00 4.43 194 ASP A C 1
ATOM 688 O O . ASP A 1 94 ? 14.761 30.669 30.964 1.00 6.64 194 ASP A O 1
ATOM 693 N N . ALA A 1 95 ? 14.983 32.475 29.691 1.00 4.79 195 ALA A N 1
ATOM 694 C CA . ALA A 1 95 ? 16.000 31.939 28.761 1.00 3.43 195 ALA A CA 1
ATOM 695 C C . ALA A 1 95 ? 17.210 32.891 28.766 1.00 2.89 195 ALA A C 1
ATOM 696 O O . ALA A 1 95 ? 17.048 34.080 28.535 1.00 4.57 195 ALA A O 1
ATOM 698 N N . HIS A 1 96 ? 18.398 32.336 28.978 1.00 3.56 196 HIS A N 1
ATOM 699 C CA . HIS A 1 96 ? 19.673 33.127 29.042 1.00 3.49 196 HIS A CA 1
ATOM 700 C C . HIS A 1 96 ? 20.564 32.555 27.963 1.00 1.42 196 HIS A C 1
ATOM 701 O O . HIS A 1 96 ? 20.759 31.365 27.801 1.00 3.63 196 HIS A O 1
ATOM 708 N N . PHE A 1 97 ? 21.143 33.436 27.164 1.00 5.10 197 PHE A N 1
ATOM 709 C CA . PHE A 1 97 ? 22.060 33.122 26.063 1.00 3.56 197 PHE A CA 1
ATOM 710 C C . PHE A 1 97 ? 23.443 33.645 26.476 1.00 3.07 197 PHE A C 1
ATOM 711 O O . PHE A 1 97 ? 23.554 34.768 26.926 1.00 3.36 197 PHE A O 1
ATOM 719 N N . ASP A 1 98 ? 24.474 32.766 26.292 1.00 4.92 198 ASP A N 1
ATOM 720 C CA . ASP A 1 98 ? 25.847 33.186 26.693 1.00 3.89 198 ASP A CA 1
ATOM 721 C C . ASP A 1 98 ? 26.372 34.235 25.682 1.00 4.59 198 ASP A C 1
ATOM 722 O O . ASP A 1 98 ? 26.585 33.917 24.496 1.00 5.53 198 ASP A O 1
ATOM 727 N N . GLU A 1 99 ? 26.570 35.451 26.190 1.00 4.87 199 GLU A N 1
ATOM 728 C CA . GLU A 1 99 ? 27.054 36.583 25.378 1.00 5.93 199 GLU A CA 1
ATOM 729 C C . GLU A 1 99 ? 28.490 36.403 24.872 1.00 10.13 199 GLU A C 1
ATOM 730 O O . GLU A 1 99 ? 28.871 37.076 23.913 1.00 10.30 199 GLU A O 1
ATOM 736 N N . ASP A 1 100 ? 29.211 35.507 25.457 1.00 5.49 200 ASP A N 1
ATOM 737 C CA . ASP A 1 100 ? 30.596 35.182 25.072 1.00 6.05 200 ASP A CA 1
ATOM 738 C C . ASP A 1 100 ? 30.579 34.393 23.787 1.00 10.19 200 ASP A C 1
ATOM 739 O O . ASP A 1 100 ? 31.660 34.129 23.206 1.00 11.27 200 ASP A O 1
ATOM 744 N N . GLU A 1 101 ? 29.473 33.873 23.273 1.00 5.89 201 GLU A N 1
ATOM 745 C CA . GLU A 1 101 ? 29.446 33.141 21.995 1.00 5.35 201 GLU A CA 1
ATOM 746 C C . GLU A 1 101 ? 29.319 34.110 20.840 1.00 6.63 201 GLU A C 1
ATOM 747 O O . GLU A 1 101 ? 28.934 35.248 21.086 1.00 8.35 201 GLU A O 1
ATOM 753 N N . ARG A 1 102 ? 29.629 33.655 19.651 1.00 4.79 202 ARG A N 1
ATOM 754 C CA . ARG A 1 102 ? 29.433 34.442 18.404 1.00 5.41 202 ARG A CA 1
ATOM 755 C C . ARG A 1 102 ? 28.078 33.908 17.946 1.00 7.73 202 ARG A C 1
ATOM 756 O O . ARG A 1 102 ? 27.770 32.737 17.664 1.00 7.22 202 ARG A O 1
ATOM 764 N N . TRP A 1 103 ? 27.105 34.793 17.895 1.00 7.72 203 TRP A N 1
ATOM 765 C CA . TRP A 1 103 ? 25.682 34.590 17.495 1.00 6.07 203 TRP A CA 1
ATOM 766 C C . TRP A 1 103 ? 25.530 34.994 16.042 1.00 5.72 203 TRP A C 1
ATOM 767 O O . TRP A 1 103 ? 25.901 36.130 15.675 1.00 9.45 203 TRP A O 1
ATOM 778 N N . THR A 1 104 ? 24.974 34.105 15.215 1.00 6.15 204 THR A N 1
ATOM 779 C CA . THR A 1 104 ? 24.794 34.372 13.806 1.00 5.86 204 THR A CA 1
ATOM 780 C C . THR A 1 104 ? 23.358 34.203 13.313 1.00 5.44 204 THR A C 1
ATOM 781 O O . THR A 1 104 ? 22.497 33.744 14.067 1.00 7.53 204 THR A O 1
ATOM 785 N N . ASN A 1 105 ? 23.222 34.574 12.046 1.00 6.60 205 ASN A N 1
ATOM 786 C CA . ASN A 1 105 ? 21.909 34.427 11.364 1.00 7.12 205 ASN A CA 1
ATOM 787 C C . ASN A 1 105 ? 22.130 33.453 10.218 1.00 8.78 205 ASN A C 1
ATOM 788 O O . ASN A 1 105 ? 21.245 33.531 9.323 1.00 11.45 205 ASN A O 1
ATOM 793 N N . ASN A 1 106 ? 23.165 32.618 10.226 1.00 7.89 206 ASN A N 1
ATOM 794 C CA . ASN A 1 106 ? 23.343 31.717 9.082 1.00 8.34 206 ASN A CA 1
ATOM 795 C C . ASN A 1 106 ? 23.917 30.399 9.531 1.00 7.40 206 ASN A C 1
ATOM 796 O O . ASN A 1 106 ? 23.751 30.072 10.705 1.00 8.59 206 ASN A O 1
ATOM 801 N N . PHE A 1 107 ? 24.652 29.714 8.669 1.00 6.21 207 PHE A N 1
ATOM 802 C CA . PHE A 1 107 ? 25.185 28.400 9.015 1.00 5.31 207 PHE A CA 1
ATOM 803 C C . PHE A 1 107 ? 26.412 28.374 9.936 1.00 8.12 207 PHE A C 1
ATOM 804 O O . PHE A 1 107 ? 26.782 27.329 10.474 1.00 11.00 207 PHE A O 1
ATOM 812 N N . ARG A 1 108 ? 27.021 29.579 10.083 1.00 7.43 208 ARG A N 1
ATOM 813 C CA . ARG A 1 108 ? 28.240 29.675 10.944 1.00 9.39 208 ARG A CA 1
ATOM 814 C C . ARG A 1 108 ? 27.831 29.504 12.391 1.00 7.62 208 ARG A C 1
ATOM 815 O O . ARG A 1 108 ? 26.724 29.920 12.825 1.00 8.29 208 ARG A O 1
ATOM 823 N N . GLU A 1 109 ? 28.645 28.864 13.199 1.00 8.47 209 GLU A N 1
ATOM 824 C CA . GLU A 1 109 ? 28.293 28.640 14.601 1.00 9.14 209 GLU A CA 1
ATOM 825 C C . GLU A 1 109 ? 28.300 29.948 15.364 1.00 9.46 209 GLU A C 1
ATOM 826 O O . GLU A 1 109 ? 29.251 30.737 15.263 1.00 8.00 209 GLU A O 1
ATOM 832 N N . TYR A 1 110 ? 27.325 30.285 16.185 1.00 4.90 210 TYR A N 1
ATOM 833 C CA . TYR A 1 110 ? 26.111 29.468 16.463 1.00 3.89 210 TYR A CA 1
ATOM 834 C C . TYR A 1 110 ? 24.888 30.347 16.079 1.00 4.79 210 TYR A C 1
ATOM 835 O O . TYR A 1 110 ? 24.755 31.500 16.393 1.00 4.76 210 TYR A O 1
ATOM 844 N N . ASN A 1 111 ? 24.000 29.687 15.352 1.00 4.74 211 ASN A N 1
ATOM 845 C CA . ASN A 1 111 ? 22.748 30.287 14.835 1.00 5.33 211 ASN A CA 1
ATOM 846 C C . ASN A 1 111 ? 21.795 30.586 16.043 1.00 4.41 211 ASN A C 1
ATOM 847 O O . ASN A 1 111 ? 21.370 29.649 16.770 1.00 5.28 211 ASN A O 1
ATOM 852 N N . LEU A 1 112 ? 21.488 31.849 16.215 1.00 5.11 212 LEU A N 1
ATOM 853 C CA . LEU A 1 112 ? 20.646 32.248 17.366 1.00 4.15 212 LEU A CA 1
ATOM 854 C C . LEU A 1 112 ? 19.259 31.633 17.250 1.00 4.62 212 LEU A C 1
ATOM 855 O O . LEU A 1 112 ? 18.756 31.164 18.285 1.00 6.65 212 LEU A O 1
ATOM 860 N N . HIS A 1 113 ? 18.697 31.734 16.046 1.00 4.89 213 HIS A N 1
ATOM 861 C CA . HIS A 1 113 ? 17.284 31.171 15.974 1.00 3.80 213 HIS A CA 1
ATOM 862 C C . HIS A 1 113 ? 17.246 29.726 16.372 1.00 5.19 213 HIS A C 1
ATOM 863 O O . HIS A 1 113 ? 16.347 29.232 17.117 1.00 5.48 213 HIS A O 1
ATOM 870 N N . ARG A 1 114 ? 18.207 28.931 15.893 1.00 4.53 214 ARG A N 1
ATOM 871 C CA . ARG A 1 114 ? 18.292 27.501 16.204 1.00 3.89 214 ARG A CA 1
ATOM 872 C C . ARG A 1 114 ? 18.414 27.262 17.686 1.00 1.74 214 ARG A C 1
ATOM 873 O O . ARG A 1 114 ? 17.772 26.375 18.275 1.00 5.58 214 ARG A O 1
ATOM 881 N N . VAL A 1 115 ? 19.246 27.962 18.437 1.00 1.98 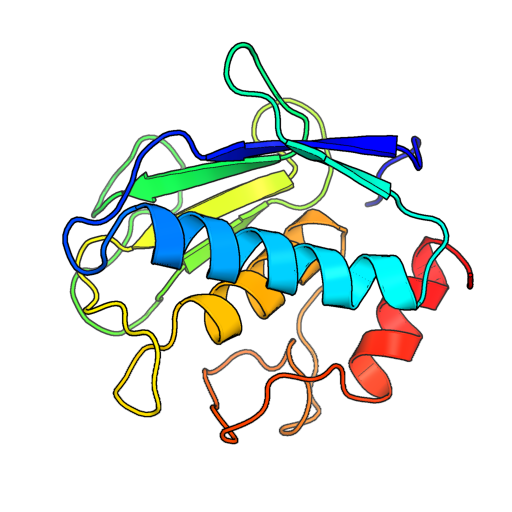215 VAL A N 1
ATOM 882 C CA . VAL A 1 115 ? 19.414 27.856 19.890 1.00 1.02 215 VAL A CA 1
ATOM 883 C C . VAL A 1 115 ? 18.090 28.375 20.602 1.00 3.53 215 VAL A C 1
ATOM 884 O O . VAL A 1 115 ? 17.785 27.665 21.596 1.00 2.57 215 VAL A O 1
ATOM 888 N N . ALA A 1 116 ? 17.590 29.506 20.084 1.00 5.02 216 ALA A N 1
ATOM 889 C CA . ALA A 1 116 ? 16.360 30.006 20.798 1.00 5.53 216 ALA A CA 1
ATOM 890 C C . ALA A 1 116 ? 15.258 28.962 20.711 1.00 5.59 216 ALA A C 1
ATOM 891 O O . ALA A 1 116 ? 14.533 28.789 21.687 1.00 4.34 216 ALA A O 1
ATOM 893 N N . ALA A 1 117 ? 15.122 28.272 19.602 1.00 4.06 217 ALA A N 1
ATOM 894 C CA . ALA A 1 117 ? 14.074 27.252 19.436 1.00 2.85 217 ALA A CA 1
ATOM 895 C C . ALA A 1 117 ? 14.237 26.137 20.463 1.00 6.34 217 ALA A C 1
ATOM 896 O O . ALA A 1 117 ? 13.262 25.732 21.065 1.00 5.77 217 ALA A O 1
ATOM 898 N N . HIS A 1 118 ? 15.453 25.713 20.745 1.00 3.17 218 HIS A N 1
ATOM 899 C CA . HIS A 1 118 ? 15.700 24.694 21.746 1.00 2.33 218 HIS A CA 1
ATOM 900 C C . HIS A 1 118 ? 15.462 25.289 23.169 1.00 1.81 218 HIS A C 1
ATOM 901 O O . HIS A 1 118 ? 14.704 24.633 23.951 1.00 4.54 218 HIS A O 1
ATOM 908 N N . GLU A 1 119 ? 15.923 26.491 23.526 1.00 1.85 219 GLU A N 1
ATOM 909 C CA . GLU A 1 119 ? 15.726 27.009 24.868 1.00 1.95 219 GLU A CA 1
ATOM 910 C C . GLU A 1 119 ? 14.199 27.251 25.129 1.00 1.11 219 GLU A C 1
ATOM 911 O O . GLU A 1 119 ? 13.821 26.976 26.297 1.00 3.70 219 GLU A O 1
ATOM 917 N N . LEU A 1 120 ? 13.507 27.781 24.124 1.00 3.45 220 LEU A N 1
ATOM 918 C CA . LEU A 1 120 ? 12.031 28.009 24.428 1.00 3.76 220 LEU A CA 1
ATOM 919 C C . LEU A 1 120 ? 11.376 26.674 24.630 1.00 7.55 220 LEU A C 1
ATOM 920 O O . LEU A 1 120 ? 10.295 26.675 25.323 1.00 5.11 220 LEU A O 1
ATOM 925 N N . GLY A 1 121 ? 11.821 25.567 24.081 1.00 5.15 221 GLY A N 1
ATOM 926 C CA . GLY A 1 121 ? 11.184 24.243 24.341 1.00 5.67 221 GLY A CA 1
ATOM 927 C C . GLY A 1 121 ? 11.287 24.052 25.822 1.00 7.11 221 GLY A C 1
ATOM 928 O O . GLY A 1 121 ? 10.316 23.655 26.485 1.00 6.47 221 GLY A O 1
ATOM 929 N N . HIS A 1 122 ? 12.416 24.330 26.499 1.00 2.83 222 HIS A N 1
ATOM 930 C CA . HIS A 1 122 ? 12.542 24.193 27.929 1.00 2.00 222 HIS A CA 1
ATOM 931 C C . HIS A 1 122 ? 11.594 25.168 28.655 1.00 4.02 222 HIS A C 1
ATOM 932 O O . HIS A 1 122 ? 11.020 24.754 29.684 1.00 4.84 222 HIS A O 1
ATOM 939 N N . SER A 1 123 ? 11.517 26.398 28.198 1.00 4.56 223 SER A N 1
ATOM 940 C CA . SER A 1 123 ? 10.636 27.396 28.824 1.00 4.26 223 SER A CA 1
ATOM 941 C C . SER A 1 123 ? 9.165 26.945 28.831 1.00 5.67 223 SER A C 1
ATOM 942 O O . SER A 1 123 ? 8.482 27.548 29.657 1.00 9.34 223 SER A O 1
ATOM 945 N N . LEU A 1 124 ? 8.879 26.041 27.940 1.00 4.58 224 LEU A N 1
ATOM 946 C CA . LEU A 1 124 ? 7.473 25.568 27.886 1.00 6.22 224 LEU A CA 1
ATOM 947 C C . LEU A 1 124 ? 7.329 24.279 28.641 1.00 8.87 224 LEU A C 1
ATOM 948 O O . LEU A 1 124 ? 6.132 23.867 28.752 1.00 9.60 224 LEU A O 1
ATOM 953 N N . GLY A 1 125 ? 8.370 23.649 29.084 1.00 5.53 225 GLY A N 1
ATOM 954 C CA . GLY A 1 125 ? 8.287 22.392 29.850 1.00 7.61 225 GLY A CA 1
ATOM 955 C C . GLY A 1 125 ? 8.881 21.160 29.277 1.00 6.94 225 GLY A C 1
ATOM 956 O O . GLY A 1 125 ? 8.731 20.065 29.877 1.00 9.29 225 GLY A O 1
ATOM 957 N N . LEU A 1 126 ? 9.609 21.246 28.141 1.00 8.25 226 LEU A N 1
ATOM 958 C CA . LEU A 1 126 ? 10.222 20.077 27.580 1.00 4.28 226 LEU A CA 1
ATOM 959 C C . LEU A 1 126 ? 11.632 19.795 28.173 1.00 6.23 226 LEU A C 1
ATOM 960 O O . LEU A 1 126 ? 12.272 20.771 28.596 1.00 6.25 226 LEU A O 1
ATOM 965 N N . SER A 1 127 ? 11.924 18.527 28.087 1.00 7.79 227 SER A N 1
ATOM 966 C CA . SER A 1 127 ? 13.278 18.100 28.542 1.00 11.24 227 SER A CA 1
ATOM 967 C C . SER A 1 127 ? 14.017 17.705 27.258 1.00 8.37 227 SER A C 1
ATOM 968 O O . SER A 1 127 ? 13.533 17.870 26.082 1.00 9.66 227 SER A O 1
ATOM 971 N N . HIS A 1 128 ? 15.203 17.163 27.447 1.00 8.44 228 HIS A N 1
ATOM 972 C CA . HIS A 1 128 ? 15.979 16.758 26.258 1.00 9.04 228 HIS A CA 1
ATOM 973 C C . HIS A 1 128 ? 15.505 15.542 25.504 1.00 9.02 228 HIS A C 1
ATOM 974 O O . HIS A 1 128 ? 14.916 14.647 26.139 1.00 11.52 228 HIS A O 1
ATOM 981 N N . SER A 1 129 ? 15.730 15.453 24.240 1.00 7.44 229 SER A N 1
ATOM 982 C CA . SER A 1 129 ? 15.386 14.325 23.344 1.00 10.64 229 SER A CA 1
ATOM 983 C C . SER A 1 129 ? 16.638 13.489 23.047 1.00 12.12 229 SER A C 1
ATOM 984 O O . SER A 1 129 ? 17.800 13.944 23.136 1.00 12.89 229 SER A O 1
ATOM 987 N N . THR A 1 130 ? 16.375 12.207 22.667 1.00 12.55 230 THR A N 1
ATOM 988 C CA . THR A 1 130 ? 17.500 11.323 22.301 1.00 15.51 230 THR A CA 1
ATOM 989 C C . THR A 1 130 ? 17.563 11.180 20.764 1.00 16.58 230 THR A C 1
ATOM 990 O O . THR A 1 130 ? 18.446 10.459 20.203 1.00 17.22 230 THR A O 1
ATOM 994 N N . ASP A 1 131 ? 16.648 11.838 20.099 1.00 11.97 231 ASP A N 1
ATOM 995 C CA . ASP A 1 131 ? 16.606 11.800 18.620 1.00 12.22 231 ASP A CA 1
ATOM 996 C C . ASP A 1 131 ? 17.575 12.827 18.025 1.00 13.40 231 ASP A C 1
ATOM 997 O O . ASP A 1 131 ? 17.304 14.032 18.197 1.00 12.00 231 ASP A O 1
ATOM 1002 N N . ILE A 1 132 ? 18.664 12.407 17.327 1.00 14.25 232 ILE A N 1
ATOM 1003 C CA . ILE A 1 132 ? 19.569 13.444 16.776 1.00 13.35 232 ILE A CA 1
ATOM 1004 C C . ILE A 1 132 ? 18.942 14.493 15.835 1.00 10.71 232 ILE A C 1
ATOM 1005 O O . ILE A 1 132 ? 19.589 15.538 15.620 1.00 16.19 232 ILE A O 1
ATOM 1010 N N . GLY A 1 133 ? 17.744 14.233 15.318 1.00 15.12 233 GLY A N 1
ATOM 1011 C CA . GLY A 1 133 ? 17.163 15.242 14.414 1.00 14.86 233 GLY A CA 1
ATOM 1012 C C . GLY A 1 133 ? 16.231 16.221 15.139 1.00 10.52 233 GLY A C 1
ATOM 1013 O O . GLY A 1 133 ? 15.767 17.169 14.456 1.00 13.25 233 GLY A O 1
ATOM 1014 N N . ALA A 1 134 ? 16.042 15.980 16.393 1.00 8.17 234 ALA A N 1
ATOM 1015 C CA . ALA A 1 134 ? 15.152 16.805 17.201 1.00 8.01 234 ALA A CA 1
ATOM 1016 C C . ALA A 1 134 ? 15.782 18.107 17.684 1.00 9.57 234 ALA A C 1
ATOM 1017 O O . ALA A 1 134 ? 16.979 18.245 17.986 1.00 8.62 234 ALA A O 1
ATOM 1019 N N . LEU A 1 135 ? 14.933 19.124 17.762 1.00 5.90 235 LEU A N 1
ATOM 1020 C CA . LEU A 1 135 ? 15.410 20.433 18.219 1.00 2.04 235 LEU A CA 1
ATOM 1021 C C . LEU A 1 135 ? 15.876 20.336 19.672 1.00 4.45 235 LEU A C 1
ATOM 1022 O O . LEU A 1 135 ? 16.745 21.092 20.146 1.00 5.86 235 LEU A O 1
ATOM 1027 N N . MET A 1 136 ? 15.287 19.465 20.428 1.00 3.60 236 MET A N 1
ATOM 1028 C CA . MET A 1 136 ? 15.574 19.264 21.860 1.00 4.18 236 MET A CA 1
ATOM 1029 C C . MET A 1 136 ? 16.775 18.333 22.151 1.00 3.86 236 MET A C 1
ATOM 1030 O O . MET A 1 136 ? 17.025 18.063 23.336 1.00 5.73 236 MET A O 1
ATOM 1035 N N . TYR A 1 137 ? 17.464 17.898 21.082 1.00 5.06 237 TYR A N 1
ATOM 1036 C CA . TYR A 1 137 ? 18.710 17.057 21.316 1.00 6.79 237 TYR A CA 1
ATOM 1037 C C . TYR A 1 137 ? 19.649 17.974 22.147 1.00 3.60 237 TYR A C 1
ATOM 1038 O O . TYR A 1 137 ? 19.686 19.203 22.038 1.00 5.70 237 TYR A O 1
ATOM 1047 N N . PRO A 1 138 ? 20.428 17.377 23.041 1.00 4.36 238 PRO A N 1
ATOM 1048 C CA . PRO A 1 138 ? 21.336 18.109 23.963 1.00 4.25 238 PRO A CA 1
ATOM 1049 C C . PRO A 1 138 ? 22.615 18.782 23.391 1.00 3.75 238 PRO A C 1
ATOM 1050 O O . PRO A 1 138 ? 23.208 19.515 24.171 1.00 5.56 238 PRO A O 1
ATOM 1054 N N . SER A 1 139 ? 22.949 18.487 22.161 1.00 4.47 239 SER A N 1
ATOM 1055 C CA . SER A 1 139 ? 24.132 19.158 21.589 1.00 3.74 239 SER A CA 1
ATOM 1056 C C . SER A 1 139 ? 23.604 19.896 20.349 1.00 6.22 239 SER A C 1
ATOM 1057 O O . SER A 1 139 ? 22.630 19.525 19.675 1.00 6.37 239 SER A O 1
ATOM 1060 N N . TYR A 1 140 ? 24.265 21.029 20.067 1.00 5.52 240 TYR A N 1
ATOM 1061 C CA . TYR A 1 140 ? 23.832 21.815 18.921 1.00 4.77 240 TYR A CA 1
ATOM 1062 C C . TYR A 1 140 ? 23.965 21.111 17.587 1.00 5.24 240 TYR A C 1
ATOM 1063 O O . TYR A 1 140 ? 25.012 20.479 17.360 1.00 8.08 240 TYR A O 1
ATOM 1072 N N . THR A 1 141 ? 23.006 21.325 16.721 1.00 6.82 241 THR A N 1
ATOM 1073 C CA . THR A 1 141 ? 23.038 20.788 15.342 1.00 6.31 241 THR A CA 1
ATOM 1074 C C . THR A 1 141 ? 22.428 21.907 14.515 1.00 5.75 241 THR A C 1
ATOM 1075 O O . THR A 1 141 ? 21.601 22.712 15.071 1.00 7.78 241 THR A O 1
ATOM 1079 N N . PHE A 1 142 ? 22.680 22.049 13.233 1.00 7.18 242 PHE A N 1
ATOM 1080 C CA . PHE A 1 142 ? 22.078 23.098 12.399 1.00 6.21 242 PHE A CA 1
ATOM 1081 C C . PHE A 1 142 ? 21.986 22.479 11.000 1.00 11.16 242 PHE A C 1
ATOM 1082 O O . PHE A 1 142 ? 23.029 22.183 10.359 1.00 8.30 242 PHE A O 1
ATOM 1090 N N . SER A 1 143 ? 20.764 22.331 10.559 1.00 11.41 243 SER A N 1
ATOM 1091 C CA . SER A 1 143 ? 20.493 21.764 9.212 1.00 12.37 243 SER A CA 1
ATOM 1092 C C . SER A 1 143 ? 20.270 22.808 8.140 1.00 12.34 243 SER A C 1
ATOM 1093 O O . SER A 1 143 ? 20.215 22.379 6.936 1.00 19.41 243 SER A O 1
ATOM 1096 N N . GLY A 1 144 ? 20.137 24.082 8.396 1.00 10.41 244 GLY A N 1
ATOM 1097 C CA . GLY A 1 144 ? 19.912 25.093 7.339 1.00 13.98 244 GLY A CA 1
ATOM 1098 C C . GLY A 1 144 ? 18.498 25.675 7.477 1.00 18.27 244 GLY A C 1
ATOM 1099 O O . GLY A 1 144 ? 18.331 26.891 7.205 1.00 23.47 244 GLY A O 1
ATOM 1100 N N . ASP A 1 145 ? 17.596 24.813 7.864 1.00 19.53 245 ASP A N 1
ATOM 1101 C CA . ASP A 1 145 ? 16.138 25.144 8.044 1.00 22.02 245 ASP A CA 1
ATOM 1102 C C . ASP A 1 145 ? 15.709 24.570 9.408 1.00 20.26 245 ASP A C 1
ATOM 1103 O O . ASP A 1 145 ? 15.719 23.354 9.646 1.00 24.56 245 ASP A O 1
ATOM 1108 N N . VAL A 1 146 ? 15.342 25.430 10.333 1.00 13.51 246 VAL A N 1
ATOM 1109 C CA . VAL A 1 146 ? 14.962 25.023 11.676 1.00 9.97 246 VAL A CA 1
ATOM 1110 C C . VAL A 1 146 ? 13.434 24.670 11.692 1.00 8.42 246 VAL A C 1
ATOM 1111 O O . VAL A 1 146 ? 12.680 25.596 11.420 1.00 11.73 246 VAL A O 1
ATOM 1115 N N . GLN A 1 147 ? 13.231 23.407 11.965 1.00 8.72 247 GLN A N 1
ATOM 1116 C CA . GLN A 1 147 ? 11.823 22.948 12.000 1.00 11.10 247 GLN A CA 1
ATOM 1117 C C . GLN A 1 147 ? 11.717 21.923 13.099 1.00 10.37 247 GLN A C 1
ATOM 1118 O O . GLN A 1 147 ? 12.664 21.219 13.466 1.00 12.36 247 GLN A O 1
ATOM 1124 N N . LEU A 1 148 ? 10.477 21.827 13.625 1.00 9.98 248 LEU A N 1
ATOM 1125 C CA . LEU A 1 148 ? 10.318 20.822 14.695 1.00 8.14 248 LEU A CA 1
ATOM 1126 C C . LEU A 1 148 ? 10.376 19.419 14.142 1.00 7.96 248 LEU A C 1
ATOM 1127 O O . LEU A 1 148 ? 9.867 19.201 13.021 1.00 11.54 248 LEU A O 1
ATOM 1132 N N . ALA A 1 149 ? 10.985 18.475 14.832 1.00 6.58 249 ALA A N 1
ATOM 1133 C CA . ALA A 1 149 ? 10.991 17.079 14.393 1.00 9.09 249 ALA A CA 1
ATOM 1134 C C . ALA A 1 149 ? 9.726 16.453 15.003 1.00 9.14 249 ALA A C 1
ATOM 1135 O O . ALA A 1 149 ? 9.107 17.003 15.924 1.00 7.53 249 ALA A O 1
ATOM 1137 N N . GLN A 1 150 ? 9.313 15.261 14.569 1.00 10.17 250 GLN A N 1
ATOM 1138 C CA . GLN A 1 150 ? 8.142 14.589 15.111 1.00 10.77 250 GLN A CA 1
ATOM 1139 C C . GLN A 1 150 ? 8.267 14.467 16.617 1.00 10.41 250 GLN A C 1
ATOM 1140 O O . GLN A 1 150 ? 7.289 14.718 17.333 1.00 9.54 250 GLN A O 1
ATOM 1146 N N . ASP A 1 151 ? 9.441 14.140 17.158 1.00 7.05 251 ASP A N 1
ATOM 1147 C CA . ASP A 1 151 ? 9.617 14.002 18.597 1.00 5.75 251 ASP A CA 1
ATOM 1148 C C . ASP A 1 151 ? 9.286 15.288 19.371 1.00 9.73 251 ASP A C 1
ATOM 1149 O O . ASP A 1 151 ? 8.751 15.244 20.483 1.00 9.32 251 ASP A O 1
ATOM 1154 N N . ASP A 1 152 ? 9.631 16.405 18.757 1.00 6.49 252 ASP A N 1
ATOM 1155 C CA . ASP A 1 152 ? 9.404 17.753 19.310 1.00 7.63 252 ASP A C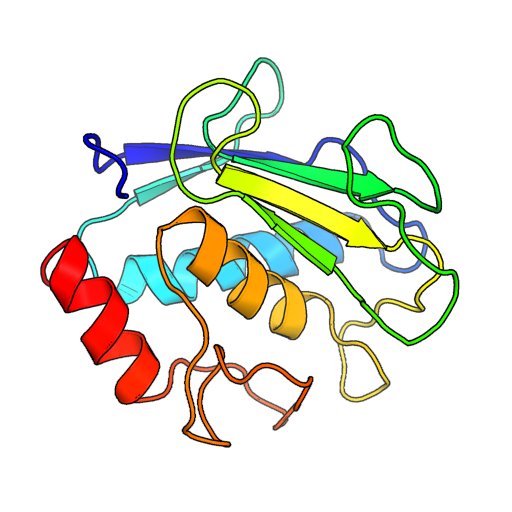A 1
ATOM 1156 C C . ASP A 1 152 ? 7.850 17.993 19.331 1.00 7.92 252 ASP A C 1
ATOM 1157 O O . ASP A 1 152 ? 7.390 18.461 20.378 1.00 6.98 252 ASP A O 1
ATOM 1162 N N . ILE A 1 153 ? 7.245 17.694 18.204 1.00 7.74 253 ILE A N 1
ATOM 1163 C CA . ILE A 1 153 ? 5.785 17.914 18.123 1.00 6.39 253 ILE A CA 1
ATOM 1164 C C . ILE A 1 153 ? 5.107 17.025 19.142 1.00 8.13 253 ILE A C 1
ATOM 1165 O O . ILE A 1 153 ? 4.216 17.516 19.877 1.00 8.06 253 ILE A O 1
ATOM 1170 N N . ASP A 1 154 ? 5.458 15.761 19.146 1.00 8.27 254 ASP A N 1
ATOM 1171 C CA . ASP A 1 154 ? 4.827 14.825 20.102 1.00 9.61 254 ASP A CA 1
ATOM 1172 C C . ASP A 1 154 ? 4.956 15.311 21.526 1.00 9.51 254 ASP A C 1
ATOM 1173 O O . ASP A 1 154 ? 4.059 15.297 22.359 1.00 12.40 254 ASP A O 1
ATOM 1178 N N . GLY A 1 155 ? 6.144 15.789 21.926 1.00 9.16 255 GLY A N 1
ATOM 1179 C CA . GLY A 1 155 ? 6.391 16.263 23.270 1.00 6.18 255 GLY A CA 1
ATOM 1180 C C . GLY A 1 155 ? 5.621 17.495 23.673 1.00 5.86 255 GLY A C 1
ATOM 1181 O O . GLY A 1 155 ? 5.107 17.439 24.850 1.00 9.79 255 GLY A O 1
ATOM 1182 N N . ILE A 1 156 ? 5.571 18.513 22.846 1.00 5.97 256 ILE A N 1
ATOM 1183 C CA . ILE A 1 156 ? 4.813 19.683 23.281 1.00 5.55 256 ILE A CA 1
ATOM 1184 C C . ILE A 1 156 ? 3.285 19.407 23.247 1.00 7.51 256 ILE A C 1
ATOM 1185 O O . ILE A 1 156 ? 2.695 20.009 24.101 1.00 7.85 256 ILE A O 1
ATOM 1190 N N . GLN A 1 157 ? 2.817 18.612 22.295 1.00 5.11 257 GLN A N 1
ATOM 1191 C CA . GLN A 1 157 ? 1.355 18.367 22.274 1.00 5.31 257 GLN A CA 1
ATOM 1192 C C . GLN A 1 157 ? 1.081 17.505 23.448 1.00 7.78 257 GLN A C 1
ATOM 1193 O O . GLN A 1 157 ? -0.143 17.598 23.820 1.00 8.84 257 GLN A O 1
ATOM 1199 N N . ALA A 1 158 ? 1.872 16.728 24.052 1.00 7.46 258 ALA A N 1
ATOM 1200 C CA . ALA A 1 158 ? 1.563 15.903 25.215 1.00 7.56 258 ALA A CA 1
ATOM 1201 C C . ALA A 1 158 ? 1.337 16.772 26.437 1.00 8.97 258 ALA A C 1
ATOM 1202 O O . ALA A 1 158 ? 0.828 16.301 27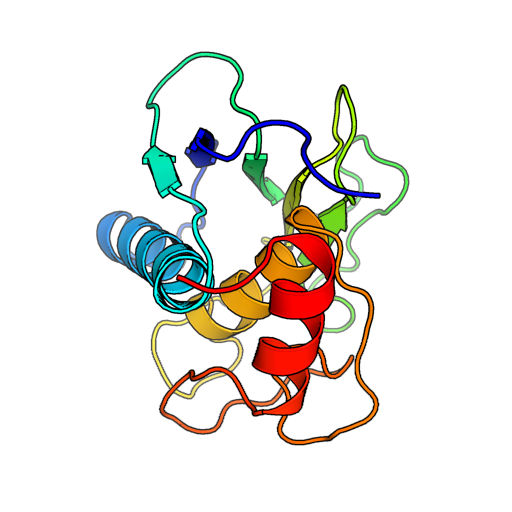.454 1.00 11.20 258 ALA A O 1
ATOM 1204 N N . ILE A 1 159 ? 1.734 18.045 26.417 1.00 7.55 259 ILE A N 1
ATOM 1205 C CA . ILE A 1 159 ? 1.592 18.975 27.517 1.00 5.69 259 ILE A CA 1
ATOM 1206 C C . ILE A 1 159 ? 0.478 20.029 27.265 1.00 6.73 259 ILE A C 1
ATOM 1207 O O . ILE A 1 159 ? -0.212 20.407 28.267 1.00 10.85 259 ILE A O 1
ATOM 1212 N N . TYR A 1 160 ? 0.339 20.428 26.025 1.00 5.75 260 TYR A N 1
ATOM 1213 C CA . TYR A 1 160 ? -0.684 21.507 25.787 1.00 8.56 260 TYR A CA 1
ATOM 1214 C C . TYR A 1 160 ? -1.755 21.150 24.760 1.00 7.66 260 TYR A C 1
ATOM 1215 O O . TYR A 1 160 ? -2.599 22.037 24.467 1.00 9.44 260 TYR A O 1
ATOM 1224 N N . GLY A 1 161 ? -1.760 19.948 24.260 1.00 7.79 261 GLY A N 1
ATOM 1225 C CA . GLY A 1 161 ? -2.773 19.620 23.255 1.00 10.17 261 GLY A CA 1
ATOM 1226 C C . GLY A 1 161 ? -2.406 20.101 21.902 1.00 9.37 261 GLY A C 1
ATOM 1227 O O . GLY A 1 161 ? -1.253 20.644 21.701 1.00 9.92 261 GLY A O 1
ATOM 1228 N N . ARG A 1 162 ? -3.202 19.941 20.886 1.00 9.08 262 ARG A N 1
ATOM 1229 C CA . ARG A 1 162 ? -2.913 20.336 19.527 1.00 9.71 262 ARG A CA 1
ATOM 1230 C C . ARG A 1 162 ? -3.745 21.503 19.071 1.00 15.51 262 ARG A C 1
ATOM 1231 O O . ARG A 1 162 ? -4.878 21.737 19.567 1.00 12.41 262 ARG A O 1
ATOM 1239 N N . SER A 1 163 ? -3.171 22.213 18.124 1.00 12.67 263 SER A N 1
ATOM 1240 C CA . SER A 1 163 ? -3.927 23.367 17.577 1.00 17.63 263 SER A CA 1
ATOM 1241 C C . SER A 1 163 ? -4.905 22.688 16.594 1.00 24.32 263 SER A C 1
ATOM 1242 O O . SER A 1 163 ? -4.732 21.501 16.214 1.00 27.35 263 SER A O 1
#

Organism: Homo sapiens (NCBI:txid9606)

InterPro domains:
  IPR000585 Hemopexin-like domain [cd00094] (275-466)
  IPR001818 Peptidase M10, metallopeptidase [PF00413] (108-261)
  IPR002477 Peptidoglycan binding-like [PF01471] (28-87)
  IPR006026 Peptidase, metallopeptidase [SM00235] (105-262)
  IPR018486 Hemopexin, conserved site [PS00024] (317-332)
  IPR018487 Hemopexin-like repeats [PF00045] (284-326)
  IPR018487 Hemopexin-like repeats [PF00045] (329-371)
  IPR018487 Hemopexin-like repeats [PF00045] (377-424)
  IPR018487 Hemopexin-like repeats [PF00045] (426-466)
  IPR018487 Hemopexin-like repeats [PS51642] (275-324)
  IPR018487 Hemopexin-like repeats [PS51642] (325-371)
  IPR018487 Hemopexin-like repeats [PS51642] (374-422)
  IPR018487 Hemopexin-like repeats [PS51642] (423-466)
  IPR018487 Hemopexin-like repeats [SM00120] (284-326)
  IPR018487 Hemopexin-like repeats [SM00120] (328-372)
  IPR018487 Hemopexin-like repeats [SM00120] (377-424)
  IPR018487 Hemopexin-like repeats [SM00120] (426-466)
  IPR021158 Peptidase M10A, cysteine switch, zinc binding site [PS00546] (90-97)
  IPR021190 Peptidase M10A [PIRSF001191] (7-468)
  IPR021190 Peptidase M10A [PR00138] (87-100)

Solvent-accessible surface area: 7978 Å² total; per-residue (Å²): 113,126,28,155,102,56,122,3,41,7,53,14,83,60,51,2,115,70,19,86,155,73,47,0,37,96,8,0,81,73,0,5,84,16,0,28,104,30,4,57,3,63,36,80,94,39,103,143,43,159,15,53,0,12,0,10,7,33,143,16,98,29,219,20,153,46,80,14,82,15,112,22,70,69,21,8,31,18,52,69,15,28,131,80,75,7,0,15,0,19,0,0,47,40,8,141,4,13,100,40,142,116,93,44,8,0,24,10,6,0,0,21,9,1,0,20,0,0,13,15,88,100,12,138,65,134,54,0,9,4,57,84,62,56,54,54,104,56,96,14,103,25,24,115,63,2,38,78,24,0,41,90,40,14,35,180,99

Radius of gyration: 14.44 Å; Cα contacts (8 Å, |Δi|>4): 300; chains: 1; bounding box: 37×35×33 Å